Protein AF-A0A2V5I1K9-F1 (afdb_monomer_lite)

InterPro domains:
  IPR021765 Mycotoxin biosynthesis protein UstYa-like [PF11807] (1-55)
  IPR021765 Mycotoxin biosynthesis protein UstYa-like [PTHR33365] (1-57)

Sequence (67 aa):
LDHCLDYLRQVVQCQSDLTPLTFFWSDQVNATLPNFGDTHTCRDFKAIHEWSMQRRAVHPGEHGHQE

pLDDT: mean 85.45, std 13.36, range [39.25, 97.94]

Foldseek 3Di:
DVVVVVVVVVVCLQQVWPPDFDWDQDPVVRDIDTDPPDDGDGDHSVVVVVVCVVVPDDDPPDPDPDD

Structure (mmCIF, N/CA/C/O backbone):
data_AF-A0A2V5I1K9-F1
#
_entry.id   AF-A0A2V5I1K9-F1
#
loop_
_atom_site.group_PDB
_atom_site.id
_atom_site.type_symbol
_atom_site.label_atom_id
_atom_site.label_alt_id
_atom_site.label_comp_id
_atom_site.label_asym_id
_atom_site.label_entity_id
_atom_site.label_seq_id
_atom_site.pdbx_PDB_ins_code
_atom_site.Cartn_x
_atom_site.Cartn_y
_atom_site.Cartn_z
_atom_site.occupancy
_atom_site.B_iso_or_equiv
_atom_site.auth_seq_id
_atom_site.auth_comp_id
_atom_site.auth_asym_id
_atom_site.auth_atom_id
_atom_site.pdbx_PDB_model_num
ATOM 1 N N . LEU A 1 1 ? 18.271 4.894 18.544 1.00 59.66 1 LEU A N 1
ATOM 2 C CA . LEU A 1 1 ? 17.758 3.950 17.528 1.00 59.66 1 LEU A CA 1
ATOM 3 C C . LEU A 1 1 ? 16.226 3.950 17.490 1.00 59.66 1 LEU A C 1
ATOM 5 O O . LEU A 1 1 ? 15.680 3.792 16.409 1.00 59.66 1 LEU A O 1
ATOM 9 N N . ASP A 1 2 ? 15.551 4.252 18.607 1.00 76.25 2 ASP A N 1
ATOM 10 C CA . ASP A 1 2 ? 14.078 4.310 18.693 1.00 76.25 2 ASP A CA 1
ATOM 11 C C . ASP A 1 2 ? 13.409 5.384 17.820 1.00 76.25 2 ASP A C 1
ATOM 13 O O . ASP A 1 2 ? 12.346 5.148 17.257 1.00 76.25 2 ASP A O 1
ATOM 17 N N . HIS A 1 3 ? 14.048 6.540 17.612 1.00 83.69 3 HIS A N 1
ATOM 18 C CA . HIS A 1 3 ? 13.418 7.633 16.860 1.00 83.69 3 HIS A CA 1
ATOM 19 C C . HIS A 1 3 ? 13.230 7.330 15.361 1.00 83.69 3 HIS A C 1
ATOM 21 O O . HIS A 1 3 ? 12.212 7.711 14.793 1.00 83.69 3 HIS A O 1
ATOM 27 N N . CYS A 1 4 ? 14.181 6.654 14.698 1.00 89.75 4 CYS A N 1
ATOM 28 C CA . CYS A 1 4 ? 14.082 6.363 13.259 1.00 89.75 4 CYS A CA 1
ATOM 29 C C . CYS A 1 4 ? 12.911 5.426 12.960 1.00 89.75 4 CYS A C 1
ATOM 31 O O . CYS A 1 4 ? 12.164 5.645 12.008 1.00 89.75 4 CYS A O 1
ATO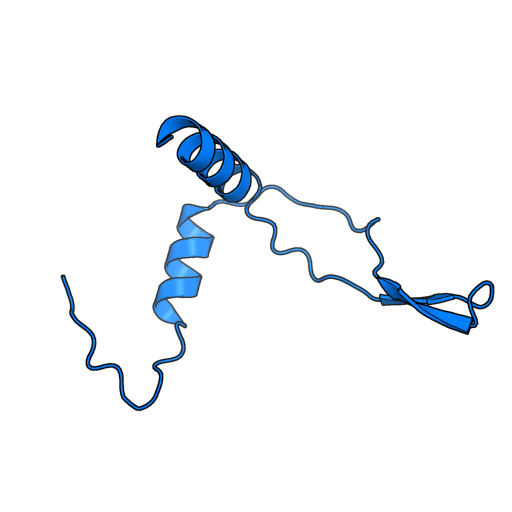M 33 N N . LEU A 1 5 ? 12.749 4.394 13.790 1.00 92.94 5 LEU A N 1
ATOM 34 C CA . LEU A 1 5 ? 11.645 3.450 13.668 1.00 92.94 5 LEU A CA 1
ATOM 35 C C . LEU A 1 5 ? 10.309 4.143 13.929 1.00 92.94 5 LEU A C 1
ATOM 37 O O . LEU A 1 5 ? 9.351 3.893 13.202 1.00 92.94 5 LEU A O 1
ATOM 41 N N . ASP A 1 6 ? 10.257 5.075 14.881 1.00 91.31 6 ASP A N 1
ATOM 42 C CA . ASP A 1 6 ? 9.055 5.866 15.125 1.00 91.31 6 ASP A CA 1
ATOM 43 C C . ASP A 1 6 ? 8.680 6.780 13.959 1.00 91.31 6 ASP A C 1
ATOM 45 O O . ASP A 1 6 ? 7.494 6.917 13.653 1.00 91.31 6 ASP A O 1
ATOM 49 N N . TYR A 1 7 ? 9.654 7.388 13.279 1.00 91.75 7 TYR A N 1
ATOM 50 C CA . TYR A 1 7 ? 9.380 8.171 12.073 1.00 91.75 7 TYR A CA 1
ATOM 51 C C . TYR A 1 7 ? 8.861 7.291 10.934 1.00 91.75 7 TYR A C 1
ATOM 53 O O . TYR A 1 7 ? 7.863 7.639 10.305 1.00 91.75 7 TYR A O 1
ATOM 61 N N . LEU A 1 8 ? 9.473 6.126 10.702 1.00 92.00 8 LEU A N 1
ATOM 62 C CA . LEU A 1 8 ? 8.999 5.179 9.687 1.00 92.00 8 LEU A CA 1
ATOM 63 C C . LEU A 1 8 ? 7.582 4.693 9.996 1.00 92.00 8 LEU A C 1
ATOM 65 O O . LEU A 1 8 ? 6.714 4.712 9.125 1.00 92.00 8 LEU A O 1
ATOM 69 N N . ARG A 1 9 ? 7.322 4.327 11.254 1.00 90.88 9 ARG A N 1
ATOM 70 C CA . ARG A 1 9 ? 5.998 3.924 11.730 1.00 90.88 9 ARG A CA 1
ATOM 71 C C . ARG A 1 9 ? 4.974 5.036 11.497 1.00 90.88 9 ARG A C 1
ATOM 73 O O . ARG A 1 9 ? 3.875 4.760 11.022 1.00 90.88 9 ARG A O 1
ATOM 80 N N . GLN A 1 10 ? 5.304 6.289 11.817 1.00 88.88 10 GLN A N 1
ATOM 81 C CA . GLN A 1 10 ? 4.418 7.437 11.588 1.00 88.88 10 GLN A CA 1
ATOM 82 C C . GLN A 1 10 ? 4.115 7.637 10.103 1.00 88.88 10 GLN A C 1
ATOM 84 O O . GLN A 1 10 ? 2.946 7.735 9.753 1.00 88.88 10 GLN A O 1
ATOM 89 N N . VAL A 1 11 ? 5.121 7.609 9.226 1.00 90.19 11 VAL A N 1
ATOM 90 C CA . VAL A 1 11 ? 4.916 7.764 7.774 1.00 90.19 11 VAL A CA 1
ATOM 91 C C . VAL A 1 11 ? 4.025 6.653 7.211 1.00 90.19 11 VAL A C 1
ATOM 93 O O . VAL A 1 11 ? 3.088 6.944 6.468 1.00 90.19 11 VAL A O 1
ATOM 96 N N . VAL A 1 12 ? 4.256 5.397 7.607 1.00 89.69 12 VAL A N 1
ATOM 97 C CA . VAL A 1 12 ? 3.434 4.255 7.166 1.00 89.69 12 VAL A CA 1
ATOM 98 C C . VAL A 1 12 ? 1.980 4.406 7.618 1.00 89.69 12 VAL A C 1
ATOM 100 O O . VAL A 1 12 ? 1.073 4.205 6.815 1.00 89.69 12 VAL A O 1
ATOM 103 N N . GLN A 1 13 ? 1.739 4.811 8.869 1.00 90.06 13 GLN A N 1
ATOM 104 C CA . GLN A 1 13 ? 0.379 5.061 9.367 1.00 90.06 13 GLN A CA 1
ATOM 105 C C . GLN A 1 13 ? -0.270 6.283 8.704 1.00 90.06 13 GLN A C 1
ATOM 107 O O . GLN A 1 13 ? -1.460 6.257 8.415 1.00 90.06 13 GLN A O 1
ATOM 112 N N . CYS A 1 14 ? 0.480 7.353 8.441 1.00 85.75 14 CYS A N 1
ATOM 113 C CA . CYS A 1 14 ? -0.056 8.545 7.785 1.00 85.75 14 CYS A CA 1
ATOM 114 C C . CYS A 1 14 ? -0.529 8.249 6.360 1.00 85.75 14 CYS A C 1
ATOM 116 O O . CYS A 1 14 ? -1.566 8.765 5.951 1.00 85.75 14 CYS A O 1
ATOM 118 N N . GLN A 1 15 ? 0.210 7.418 5.621 1.00 87.38 15 GLN A N 1
ATOM 119 C CA . GLN A 1 15 ? -0.179 7.032 4.267 1.00 87.38 15 GLN A CA 1
ATOM 120 C C . GLN A 1 15 ? -1.287 5.971 4.283 1.00 87.38 15 GLN A C 1
ATOM 122 O O . GLN A 1 15 ? -2.244 6.089 3.521 1.00 87.38 15 GLN A O 1
ATOM 127 N N . SER A 1 16 ? -1.163 4.952 5.148 1.00 89.50 16 SER A N 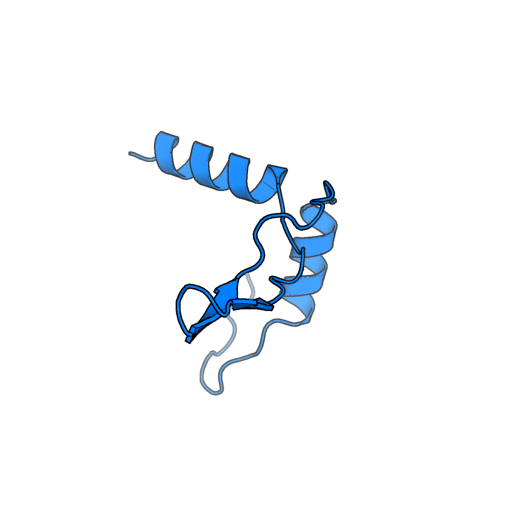1
ATOM 128 C CA . SER A 1 16 ? -2.100 3.822 5.268 1.00 89.50 16 SER A CA 1
ATOM 129 C C . SER A 1 16 ? -2.593 3.300 3.918 1.00 89.50 16 SER A C 1
ATOM 131 O O . SER A 1 16 ? -3.796 3.160 3.683 1.00 89.50 16 SER A O 1
ATOM 133 N N . ASP A 1 17 ? -1.652 3.077 3.002 1.00 87.62 17 ASP A N 1
ATOM 134 C CA . ASP A 1 17 ? -1.996 2.759 1.626 1.00 87.62 17 ASP A CA 1
ATOM 135 C C . ASP A 1 17 ? -2.623 1.364 1.522 1.00 87.62 17 ASP A C 1
ATOM 137 O O . ASP A 1 17 ? -2.023 0.360 1.904 1.00 87.62 17 ASP A O 1
ATOM 141 N N . LEU A 1 18 ? -3.843 1.323 0.9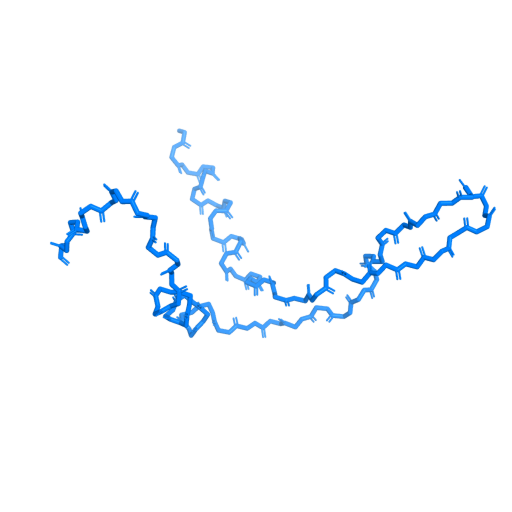94 1.00 88.00 18 LEU A N 1
ATOM 142 C CA . LEU A 1 18 ? -4.593 0.103 0.692 1.00 88.00 18 LEU A CA 1
ATOM 143 C C . LEU A 1 18 ? -4.879 -0.028 -0.808 1.00 88.00 18 LEU A C 1
ATOM 145 O O . LEU A 1 18 ? -5.734 -0.821 -1.204 1.00 88.00 18 LEU A O 1
ATOM 149 N N . THR A 1 19 ? -4.221 0.780 -1.642 1.00 88.62 19 THR A N 1
ATOM 150 C CA . THR A 1 19 ? -4.386 0.741 -3.095 1.00 88.62 19 THR A CA 1
ATOM 151 C C . THR A 1 19 ? -3.917 -0.624 -3.600 1.00 88.62 19 THR A C 1
ATOM 153 O O . THR A 1 19 ? -2.762 -0.990 -3.368 1.00 88.62 19 THR A O 1
ATOM 156 N N . PRO A 1 20 ? -4.786 -1.421 -4.251 1.00 89.31 20 PRO A N 1
ATOM 157 C CA . PRO A 1 20 ? -4.365 -2.696 -4.809 1.00 89.31 20 PRO A CA 1
ATOM 158 C C . PRO A 1 20 ? -3.259 -2.470 -5.836 1.00 89.31 20 PRO A C 1
ATOM 160 O O . PRO A 1 20 ? -3.440 -1.690 -6.765 1.00 89.31 20 PRO A O 1
ATOM 163 N N . LEU A 1 21 ? -2.135 -3.172 -5.688 1.00 91.88 21 LEU A N 1
ATOM 164 C CA . LEU A 1 21 ? -1.077 -3.141 -6.690 1.00 91.88 21 LEU A CA 1
ATOM 165 C C . LEU A 1 21 ? -1.571 -3.857 -7.947 1.00 91.88 21 LEU A C 1
ATOM 167 O O . LEU A 1 21 ? -1.697 -5.085 -7.959 1.00 91.88 21 LEU A O 1
ATOM 171 N N . THR A 1 22 ? -1.879 -3.089 -8.989 1.00 94.25 22 THR A N 1
ATOM 172 C CA . THR A 1 22 ? -2.275 -3.655 -10.277 1.00 94.25 22 THR A CA 1
ATOM 173 C C . THR A 1 22 ? -1.051 -4.040 -11.104 1.00 94.25 22 THR A C 1
ATOM 175 O O . THR A 1 22 ? 0.081 -3.645 -10.819 1.00 94.25 22 THR A O 1
ATOM 178 N N . PHE A 1 23 ? -1.266 -4.866 -12.124 1.00 95.69 23 PHE A N 1
ATOM 179 C CA . PHE A 1 23 ? -0.207 -5.376 -12.985 1.00 95.69 23 PHE A CA 1
ATOM 180 C C . PHE A 1 23 ? -0.597 -5.209 -14.449 1.00 95.69 23 PHE A C 1
ATOM 182 O O . PHE A 1 23 ? -1.767 -5.353 -14.805 1.00 95.69 23 PHE A O 1
ATOM 189 N N . PHE A 1 24 ? 0.392 -4.953 -15.300 1.00 95.06 24 PHE A N 1
ATOM 190 C CA . PHE A 1 24 ? 0.221 -4.880 -16.748 1.00 95.06 24 PHE A CA 1
ATOM 191 C C . PHE A 1 24 ? 1.296 -5.698 -17.462 1.00 95.06 24 PHE A C 1
ATOM 193 O O . PHE A 1 24 ? 2.385 -5.921 -16.935 1.00 95.06 24 PHE A O 1
ATOM 200 N N . TRP A 1 25 ? 0.988 -6.161 -18.670 1.00 97.44 25 TRP A N 1
ATOM 201 C CA . TRP A 1 25 ? 1.966 -6.817 -19.530 1.00 97.44 25 TRP A CA 1
ATOM 202 C C . TRP A 1 25 ? 2.815 -5.771 -20.261 1.00 97.44 25 TRP A C 1
ATOM 204 O O . TRP A 1 25 ? 2.265 -4.846 -20.859 1.00 97.44 25 TRP A O 1
ATOM 214 N N . SER A 1 26 ? 4.141 -5.913 -20.221 1.00 97.12 26 SER A N 1
ATOM 215 C CA . SER A 1 26 ? 5.075 -5.048 -20.943 1.00 97.12 26 SER A CA 1
ATOM 216 C C . SER A 1 26 ? 5.762 -5.810 -22.070 1.00 97.12 26 SER A C 1
ATOM 218 O O . SER A 1 26 ? 6.593 -6.684 -21.820 1.00 97.12 26 SER A O 1
ATOM 220 N N . ASP A 1 27 ? 5.481 -5.420 -23.314 1.00 97.75 27 ASP A N 1
ATOM 221 C CA . ASP A 1 27 ? 6.123 -6.004 -24.498 1.00 97.75 27 ASP A CA 1
ATOM 222 C C . ASP A 1 27 ? 7.623 -5.681 -24.573 1.00 97.75 27 ASP A C 1
ATOM 224 O O . ASP A 1 27 ? 8.403 -6.469 -25.100 1.00 97.75 27 ASP A O 1
ATOM 228 N N . GLN A 1 28 ? 8.055 -4.548 -24.004 1.00 97.56 28 GLN A N 1
ATOM 229 C CA . GLN A 1 28 ? 9.460 -4.117 -24.035 1.00 97.56 28 GLN A CA 1
ATOM 230 C C . GLN A 1 28 ? 10.385 -5.061 -23.264 1.00 97.56 28 GLN A C 1
ATOM 232 O O . GLN A 1 28 ? 11.535 -5.255 -23.652 1.00 97.56 28 GLN A O 1
ATOM 237 N N . VAL A 1 29 ? 9.889 -5.626 -22.162 1.00 97.19 29 VAL A N 1
ATOM 238 C CA . VAL A 1 29 ? 10.650 -6.549 -21.306 1.00 97.19 29 VAL A CA 1
ATOM 239 C C . VAL A 1 29 ? 10.070 -7.964 -21.303 1.00 97.19 29 VAL A C 1
ATOM 241 O O . VAL A 1 29 ? 10.570 -8.820 -20.579 1.00 97.19 29 VAL A O 1
ATOM 244 N N . ASN A 1 30 ? 9.042 -8.216 -22.122 1.00 97.50 30 ASN A N 1
ATOM 245 C CA . ASN A 1 30 ? 8.353 -9.498 -22.276 1.00 97.50 30 ASN A CA 1
ATOM 246 C C . ASN A 1 30 ? 7.938 -10.126 -20.930 1.00 97.50 30 ASN A C 1
ATOM 248 O O . ASN A 1 30 ? 8.176 -11.310 -20.677 1.00 97.50 30 ASN A O 1
ATOM 252 N N . ALA A 1 31 ? 7.377 -9.302 -20.040 1.00 97.94 31 ALA A N 1
ATOM 253 C CA . ALA A 1 31 ? 7.014 -9.700 -18.685 1.00 97.94 31 ALA A CA 1
ATOM 254 C C . ALA A 1 31 ? 5.864 -8.858 -18.117 1.00 97.94 31 ALA A C 1
ATOM 256 O O . ALA A 1 31 ? 5.624 -7.721 -18.531 1.00 97.94 31 ALA A O 1
ATOM 257 N N . THR A 1 32 ? 5.189 -9.407 -17.108 1.00 97.56 32 THR A N 1
ATOM 258 C CA . THR A 1 32 ? 4.224 -8.673 -16.287 1.00 97.56 32 THR A CA 1
ATOM 259 C C . THR A 1 32 ? 4.960 -7.761 -15.310 1.00 97.56 32 THR A C 1
ATOM 261 O O . THR A 1 32 ? 5.790 -8.230 -14.530 1.00 97.56 32 THR A O 1
ATOM 264 N N . LEU A 1 33 ? 4.638 -6.469 -15.325 1.00 96.31 33 LEU A N 1
ATOM 265 C CA . LEU A 1 33 ? 5.200 -5.467 -14.427 1.00 96.31 33 LEU A CA 1
ATOM 266 C C . LEU A 1 33 ? 4.134 -4.913 -13.471 1.00 96.31 33 LEU A C 1
ATOM 268 O O . LEU A 1 33 ? 2.961 -4.815 -13.844 1.00 96.31 33 LEU A O 1
ATOM 272 N N . PRO A 1 34 ? 4.524 -4.538 -12.243 1.00 95.25 34 PRO A N 1
ATOM 273 C CA . PRO A 1 34 ? 3.658 -3.789 -11.341 1.00 95.25 3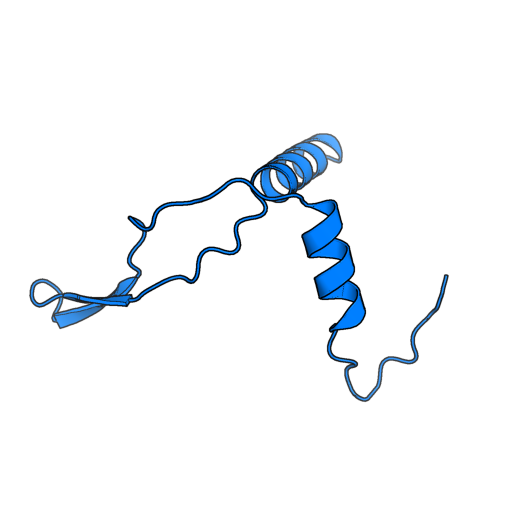4 PRO A CA 1
ATOM 274 C C . PRO A 1 34 ? 3.364 -2.389 -11.898 1.00 95.25 34 PRO A C 1
ATOM 276 O O . PRO A 1 34 ? 4.256 -1.701 -12.398 1.00 95.25 34 PRO A O 1
ATOM 279 N N . ASN A 1 35 ? 2.115 -1.953 -11.780 1.00 92.50 35 ASN A N 1
ATOM 280 C CA . ASN A 1 35 ? 1.697 -0.589 -12.067 1.00 92.50 35 ASN A CA 1
ATOM 281 C C . ASN A 1 35 ? 1.793 0.257 -10.788 1.00 92.50 35 ASN A C 1
ATOM 283 O O . ASN A 1 35 ? 0.978 0.125 -9.881 1.00 92.50 35 ASN A O 1
ATOM 287 N N . PHE A 1 36 ? 2.790 1.140 -10.725 1.00 89.31 36 PHE A N 1
ATOM 288 C CA . PHE A 1 36 ? 2.983 2.066 -9.599 1.00 89.31 36 PHE A CA 1
ATOM 289 C C . PHE A 1 36 ? 2.308 3.432 -9.804 1.00 89.31 36 PHE A C 1
ATOM 291 O O . PHE A 1 36 ? 2.476 4.321 -8.977 1.00 89.31 36 PHE A O 1
ATOM 298 N N . GLY A 1 37 ? 1.598 3.629 -10.920 1.00 87.50 37 GLY A N 1
ATOM 299 C CA . GLY A 1 37 ? 0.929 4.890 -11.253 1.00 87.50 37 GLY A CA 1
ATOM 300 C C . GLY A 1 37 ? -0.498 5.007 -10.715 1.00 87.50 37 GLY A C 1
ATOM 301 O O . GLY A 1 37 ? -1.188 5.973 -11.042 1.00 87.50 37 GLY A O 1
ATOM 302 N N . ASP A 1 38 ? -0.961 4.025 -9.940 1.00 83.62 38 ASP A N 1
ATOM 303 C CA . ASP A 1 38 ? -2.316 4.021 -9.399 1.00 83.62 38 ASP A CA 1
ATOM 304 C C . ASP A 1 38 ? -2.524 5.180 -8.412 1.00 83.62 38 ASP A C 1
ATOM 306 O O . ASP A 1 38 ? -1.631 5.597 -7.674 1.00 83.62 38 ASP A O 1
ATOM 310 N N . THR A 1 39 ? -3.726 5.758 -8.426 1.00 85.38 39 THR A N 1
ATOM 311 C CA . THR A 1 39 ? -4.029 6.926 -7.593 1.00 85.38 39 THR A CA 1
ATOM 312 C C . THR A 1 39 ? -4.209 6.514 -6.138 1.00 85.38 39 THR A C 1
ATOM 314 O O . THR A 1 39 ? -5.199 5.877 -5.775 1.00 85.38 39 THR A O 1
ATOM 317 N N . HIS A 1 40 ? -3.285 6.952 -5.291 1.00 84.12 40 HIS A N 1
ATOM 318 C CA . HIS A 1 40 ? -3.372 6.761 -3.849 1.00 84.12 40 HIS A CA 1
ATOM 319 C C . HIS A 1 40 ? -4.416 7.692 -3.223 1.00 84.12 40 HIS A C 1
ATOM 321 O O . HIS A 1 40 ? -4.634 8.819 -3.670 1.00 84.12 40 HIS A O 1
ATOM 327 N N . THR A 1 41 ? -5.067 7.232 -2.156 1.00 83.56 41 THR A N 1
ATOM 328 C CA . THR A 1 41 ? -6.039 8.029 -1.394 1.00 83.56 41 THR A CA 1
ATOM 329 C C . THR A 1 41 ? -5.696 7.963 0.085 1.00 83.56 41 THR A C 1
ATOM 331 O O . THR A 1 41 ? -5.594 6.862 0.618 1.00 83.56 41 THR A O 1
ATOM 334 N N . CYS A 1 42 ? -5.590 9.110 0.761 1.00 84.38 42 CYS A N 1
ATOM 335 C CA . CYS A 1 42 ? -5.411 9.149 2.214 1.00 84.38 42 CYS A CA 1
ATOM 336 C C . CYS A 1 42 ? -6.612 8.506 2.923 1.00 84.38 42 CYS A C 1
ATOM 338 O O . CYS A 1 42 ? -7.764 8.780 2.573 1.00 84.38 42 CYS A O 1
ATOM 340 N N . ARG A 1 43 ? -6.357 7.668 3.931 1.00 87.12 43 ARG A N 1
ATOM 341 C CA . ARG A 1 43 ? -7.392 6.954 4.693 1.00 87.12 43 ARG A CA 1
ATOM 342 C C . ARG A 1 43 ? -7.199 7.136 6.193 1.00 87.12 43 ARG A C 1
ATOM 344 O O . ARG A 1 43 ? -6.109 7.443 6.661 1.00 87.12 43 ARG A O 1
ATOM 351 N N . ASP A 1 44 ? -8.273 6.914 6.942 1.00 91.19 44 ASP A N 1
ATOM 352 C CA . ASP A 1 44 ? -8.217 6.867 8.400 1.00 91.19 44 ASP A CA 1
ATOM 353 C C . ASP A 1 44 ? -7.492 5.589 8.856 1.00 91.19 44 ASP A C 1
ATOM 355 O O . ASP A 1 44 ? -8.032 4.483 8.753 1.00 91.19 44 ASP A O 1
ATOM 359 N N . PHE A 1 45 ? -6.269 5.750 9.372 1.00 92.19 45 PHE A N 1
ATOM 360 C CA . PHE A 1 45 ? -5.468 4.644 9.899 1.00 92.19 45 PHE A CA 1
ATOM 361 C C . PHE A 1 45 ? -6.203 3.850 10.982 1.00 92.19 45 PHE A C 1
ATOM 363 O O . PHE A 1 45 ? -6.116 2.622 11.004 1.00 92.19 45 PHE A O 1
ATOM 370 N N . LYS A 1 46 ? -6.947 4.520 11.873 1.00 93.06 46 LYS A N 1
ATOM 371 C CA . LYS A 1 46 ? -7.622 3.856 12.993 1.00 93.06 46 LYS A CA 1
ATOM 372 C C . LYS A 1 46 ? -8.671 2.876 12.480 1.00 93.06 46 LYS A C 1
ATOM 374 O O . LYS A 1 46 ? -8.688 1.723 12.908 1.00 93.06 46 LYS A O 1
ATOM 379 N N . ALA A 1 47 ? -9.482 3.307 11.517 1.00 93.62 47 ALA A N 1
ATOM 380 C CA . ALA A 1 47 ? -10.497 2.459 10.900 1.00 93.62 47 ALA A CA 1
ATOM 381 C C . ALA A 1 47 ? -9.876 1.233 10.204 1.00 93.62 47 ALA A C 1
ATOM 383 O O . ALA A 1 47 ? -10.392 0.119 10.317 1.00 93.62 47 ALA A O 1
ATOM 384 N N . ILE A 1 48 ? -8.742 1.420 9.518 1.00 92.94 48 ILE A N 1
ATOM 385 C CA . ILE A 1 48 ? -8.006 0.332 8.856 1.00 92.94 48 ILE A CA 1
ATOM 386 C C . ILE A 1 48 ? -7.452 -0.659 9.882 1.00 92.94 48 ILE A C 1
ATOM 388 O O . ILE A 1 48 ? -7.598 -1.872 9.719 1.00 92.94 48 ILE A O 1
ATOM 392 N N . HIS A 1 49 ? -6.831 -0.151 10.945 1.00 92.25 49 HIS A N 1
ATOM 393 C CA . HIS A 1 49 ? -6.253 -0.970 12.001 1.00 92.25 49 HIS A CA 1
ATOM 394 C C . HIS A 1 49 ? -7.324 -1.816 12.704 1.00 92.25 49 HIS A C 1
ATOM 396 O O . HIS A 1 49 ? -7.161 -3.027 12.845 1.00 92.25 49 HIS A O 1
ATOM 402 N N . GLU A 1 50 ? -8.458 -1.214 13.072 1.00 94.69 50 GLU A N 1
ATOM 403 C CA . GLU A 1 50 ? -9.590 -1.922 13.681 1.00 94.69 50 GLU A CA 1
ATOM 404 C C . GLU A 1 50 ? -10.156 -3.008 12.754 1.00 94.69 50 GLU A C 1
ATOM 406 O O . GLU A 1 50 ? -10.361 -4.147 13.183 1.00 94.69 50 GLU A O 1
ATOM 411 N N . TRP A 1 51 ? -10.353 -2.690 11.470 1.00 92.44 51 TRP A N 1
ATOM 412 C CA . TRP A 1 51 ? -10.815 -3.654 10.467 1.00 92.44 51 TRP A CA 1
ATOM 413 C C . TRP A 1 51 ? -9.869 -4.856 10.327 1.00 92.44 51 TRP A C 1
ATOM 415 O O . TRP A 1 51 ? -10.347 -5.993 10.224 1.00 92.44 51 TRP A O 1
ATOM 425 N N . SER A 1 52 ? -8.555 -4.603 10.339 1.00 90.88 52 SER A N 1
ATOM 426 C CA . SER A 1 52 ? -7.504 -5.619 10.217 1.00 90.88 52 SER A CA 1
ATOM 427 C C . SER A 1 52 ? -7.469 -6.537 11.437 1.00 90.88 52 SER A C 1
ATOM 429 O O . SER A 1 52 ? -7.506 -7.758 11.296 1.00 90.88 52 SER A O 1
ATOM 431 N N . MET A 1 53 ? -7.506 -5.967 12.645 1.00 91.69 53 MET A N 1
ATOM 432 C CA . MET A 1 53 ? -7.485 -6.737 13.893 1.00 91.69 53 MET A CA 1
ATOM 433 C C . MET A 1 53 ? -8.690 -7.675 14.026 1.00 91.69 53 MET A C 1
ATOM 435 O O . MET A 1 53 ? -8.533 -8.813 14.459 1.00 91.69 53 MET A O 1
ATOM 439 N N . GLN A 1 54 ? -9.876 -7.249 13.577 1.00 93.62 54 GLN A N 1
ATOM 440 C CA . GLN A 1 54 ? -11.079 -8.095 13.541 1.00 93.62 54 GLN A CA 1
ATOM 441 C C . GLN A 1 54 ? -10.971 -9.283 12.572 1.00 93.62 54 GLN A C 1
ATOM 443 O O . GLN A 1 54 ? -11.711 -10.255 12.706 1.00 93.62 54 GLN A O 1
ATOM 448 N N . ARG A 1 55 ? -10.101 -9.189 11.561 1.00 90.50 55 ARG A N 1
ATOM 449 C CA . ARG A 1 55 ? -9.944 -10.175 10.476 1.00 90.50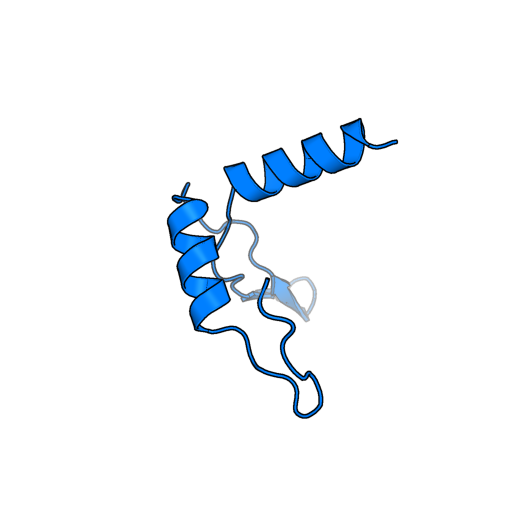 55 ARG A CA 1
ATOM 450 C C . ARG A 1 55 ? -8.594 -10.873 10.509 1.00 90.50 55 ARG A C 1
ATOM 452 O O . ARG A 1 55 ? -8.238 -11.560 9.552 1.00 90.50 55 ARG A O 1
ATOM 459 N N . ARG A 1 56 ? -7.840 -10.705 11.596 1.00 85.00 56 ARG A N 1
ATOM 460 C CA . ARG A 1 56 ? -6.546 -11.348 11.774 1.00 85.00 56 ARG A CA 1
ATOM 461 C C . ARG A 1 56 ? -6.733 -12.859 11.666 1.00 85.00 56 ARG A C 1
ATOM 463 O O . ARG A 1 56 ? -7.494 -13.454 12.427 1.00 85.00 56 ARG A O 1
ATOM 470 N N . ALA A 1 57 ? -6.044 -13.472 10.706 1.00 81.00 57 ALA A N 1
ATOM 471 C CA . ALA A 1 57 ? -6.014 -14.919 10.594 1.00 81.00 57 ALA A CA 1
ATOM 472 C C . ALA A 1 57 ? -5.365 -15.479 11.865 1.00 81.00 57 ALA A C 1
ATOM 474 O O . ALA A 1 57 ? -4.225 -15.144 12.185 1.00 81.00 57 ALA A O 1
ATOM 475 N N . VAL A 1 58 ? -6.105 -16.297 12.609 1.00 74.56 58 VAL A N 1
ATOM 476 C CA . VAL A 1 58 ? -5.544 -17.028 13.744 1.00 74.56 58 VAL A CA 1
ATOM 477 C C . VAL A 1 58 ? -4.721 -18.171 13.163 1.00 74.56 58 VAL A C 1
ATOM 479 O O . VAL A 1 58 ? -5.267 -19.052 12.496 1.00 74.56 58 VAL A O 1
ATOM 482 N N . HIS A 1 59 ? -3.406 -18.157 13.383 1.00 67.81 59 HIS A N 1
ATOM 483 C CA . HIS A 1 59 ? -2.586 -19.318 13.065 1.00 67.81 59 HIS A CA 1
ATOM 484 C C . HIS A 1 59 ? -3.001 -20.487 13.975 1.00 67.81 59 HIS A C 1
ATOM 486 O O . HIS A 1 59 ? -3.106 -20.291 15.190 1.00 67.81 59 HIS A O 1
ATOM 492 N N . PRO A 1 60 ? -3.227 -21.704 13.440 1.00 56.81 60 PRO A N 1
ATOM 493 C CA . PRO A 1 60 ? -3.497 -22.875 14.268 1.00 56.81 60 PRO A CA 1
ATOM 494 C C . PRO A 1 60 ? -2.262 -23.172 15.137 1.00 56.81 60 PRO A C 1
ATOM 496 O O . PRO A 1 60 ? -1.291 -23.751 14.659 1.00 56.81 60 PRO A O 1
ATOM 499 N N . GLY A 1 61 ? -2.269 -22.703 16.387 1.00 64.31 61 GLY A N 1
ATOM 500 C CA . GLY A 1 61 ? -1.140 -22.804 17.323 1.00 64.31 61 GLY A CA 1
ATOM 501 C C . GLY A 1 61 ? -0.884 -21.547 18.163 1.00 64.31 61 GLY A C 1
ATOM 502 O O . GLY A 1 61 ? -0.205 -21.634 19.182 1.00 64.31 61 GLY A O 1
ATOM 503 N N . GLU A 1 62 ? -1.452 -20.395 17.798 1.00 62.38 62 GLU A N 1
ATOM 504 C CA . GLU A 1 62 ? -1.373 -19.185 18.623 1.00 62.38 62 GLU A CA 1
ATOM 505 C C . GLU A 1 62 ? -2.539 -19.156 19.623 1.00 62.38 62 GLU A C 1
ATOM 507 O O . GLU A 1 62 ? -3.665 -18.780 19.294 1.00 62.38 62 GLU A O 1
ATOM 512 N N . HIS A 1 63 ? -2.282 -19.562 20.869 1.00 62.12 63 HIS A N 1
ATOM 513 C CA . HIS A 1 63 ? -3.160 -19.217 21.985 1.00 62.12 63 HIS A CA 1
ATOM 514 C C . HIS A 1 63 ? -3.036 -17.711 22.216 1.00 62.12 63 HIS A C 1
ATOM 516 O O . HIS A 1 63 ? -2.020 -17.235 22.716 1.00 62.12 63 HIS A O 1
ATOM 522 N N . GLY A 1 64 ? -4.048 -16.961 21.780 1.00 55.09 64 GLY A N 1
ATOM 523 C CA . GLY A 1 64 ? -4.074 -15.510 21.904 1.00 55.09 64 GLY A CA 1
ATOM 524 C C . GLY A 1 64 ? -3.882 -15.076 23.354 1.00 55.09 64 GLY A C 1
ATOM 525 O O . GLY A 1 64 ? -4.759 -15.290 24.189 1.00 55.09 64 GLY A O 1
ATOM 526 N N . HIS A 1 65 ? -2.751 -14.433 23.639 1.00 51.16 65 HIS A N 1
ATOM 527 C CA . HIS A 1 65 ? -2.651 -13.552 24.790 1.00 51.16 65 HIS A CA 1
ATOM 528 C C . HIS A 1 65 ? -3.512 -12.326 24.484 1.00 51.16 65 HIS A C 1
ATOM 530 O O . HIS A 1 65 ? -3.151 -11.476 23.674 1.00 51.16 65 HIS A O 1
ATOM 536 N N . GLN A 1 66 ? -4.707 -12.318 25.070 1.00 47.31 66 GLN A N 1
ATOM 537 C CA . GLN A 1 66 ? -5.494 -11.109 25.256 1.00 47.31 66 GLN A CA 1
ATOM 538 C C . GLN A 1 66 ? -4.801 -10.321 26.371 1.00 47.31 66 GLN A C 1
ATOM 540 O O . GLN A 1 66 ? -4.727 -10.811 27.500 1.00 47.31 66 GLN A O 1
ATOM 545 N N . GLU A 1 67 ? -4.246 -9.161 26.030 1.00 39.25 67 GLU A N 1
ATOM 546 C CA . GLU A 1 67 ? -4.039 -8.073 26.992 1.00 39.25 67 GLU A CA 1
ATOM 547 C C . GLU A 1 67 ? -5.319 -7.238 27.086 1.00 39.25 67 GLU A C 1
ATOM 549 O O . GLU A 1 67 ? -5.954 -7.015 26.025 1.00 39.25 67 GLU A O 1
#

Radius of gyration: 17.53 Å; chains: 1; bounding box: 29×32×52 Å

Secondary structure (DSSP, 8-st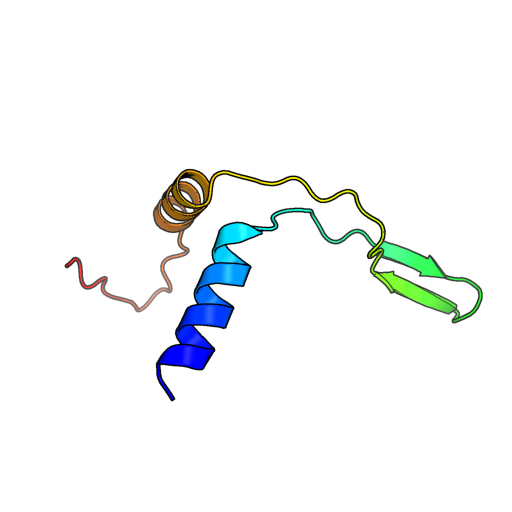ate):
-HHHHHHHHHHHHHH------EEEEETTTTEEEEE--S------HHHHHHHHHHT----TT------

Organism: NCBI:txid1450541